Protein 2I5F (pdb70)

Structure (mmCIF, N/CA/C/O backbone):
data_2I5F
#
_entry.id   2I5F
#
_cell.length_a   32.150
_cell.length_b   47.700
_cell.length_c   64.060
_cell.angle_alpha   90.00
_cell.angle_beta   90.00
_cell.angle_gamma   90.00
#
_symmetry.space_group_name_H-M   'P 21 21 21'
#
loop_
_entity.id
_entity.type
_entity.pdbx_description
1 polymer Pleckstrin
2 non-polymer '(1R,2R,3R,4R,5S,6S)-6-HYDROXYCYCLOHEXANE-1,2,3,4,5-PENTAYL PENTAKIS[DIHYDROGEN (PHOSPHATE)]'
3 water water
#
loop_
_atom_site.group_PDB
_atom_site.id
_atom_site.type_symbol
_atom_site.label_atom_id
_atom_site.label_alt_id
_atom_site.label_comp_id
_atom_site.label_asym_id
_atom_site.label_entity_id
_atom_site.label_seq_id
_atom_site.pdbx_PDB_ins_code
_atom_site.Cartn_x
_atom_site.Cartn_y
_atom_site.Cartn_z
_atom_site.occupancy
_atom_site.B_iso_or_equiv
_atom_site.auth_seq_id
_atom_site.auth_comp_id
_atom_site.auth_asym_id
_atom_site.auth_atom_id
_atom_site.pdbx_PDB_model_num
ATOM 1 N N . PHE A 1 3 ? 2.641 -21.537 -26.525 1.00 34.36 241 PHE A N 1
ATOM 2 C CA . PHE A 1 3 ? 2.838 -20.276 -25.703 1.00 35.88 241 PHE A CA 1
ATOM 3 C C . PHE A 1 3 ? 3.518 -19.102 -26.404 1.00 38.61 241 PHE A C 1
ATOM 4 O O . PHE A 1 3 ? 3.913 -18.181 -25.731 1.00 38.42 241 PHE A O 1
ATOM 12 N N . THR A 1 4 ? 3.632 -19.130 -27.736 1.00 41.66 242 THR A N 1
ATOM 13 C CA . THR A 1 4 ? 4.388 -18.106 -28.459 1.00 43.07 242 THR A CA 1
ATOM 14 C C . THR A 1 4 ? 3.560 -17.211 -29.367 1.00 43.66 242 THR A C 1
ATOM 15 O O . THR A 1 4 ? 4.144 -16.441 -30.151 1.00 45.43 242 THR A O 1
ATOM 19 N N . GLY A 1 5 ? 2.232 -17.304 -29.297 1.00 40.68 243 GLY A N 1
ATOM 20 C CA . GLY A 1 5 ? 1.385 -16.527 -30.200 1.00 38.16 243 GLY A CA 1
ATOM 21 C C . GLY A 1 5 ? 1.367 -15.007 -30.147 1.00 36.33 243 GLY A C 1
ATOM 22 O O . GLY A 1 5 ? 2.192 -14.343 -29.493 1.00 38.55 243 GLY A O 1
ATOM 23 N N . VAL A 1 6 ? 0.441 -14.437 -30.915 1.00 31.96 244 VAL A N 1
ATOM 24 C CA . VAL A 1 6 ? 0.285 -13.004 -31.053 1.00 30.35 244 VAL A CA 1
ATOM 25 C C . VAL A 1 6 ? -0.105 -12.502 -29.691 1.00 26.38 244 VAL A C 1
ATOM 26 O O . VAL A 1 6 ? -0.814 -13.193 -28.959 1.00 24.82 244 VAL A O 1
ATOM 30 N N . ILE A 1 7 ? 0.342 -11.298 -29.373 1.00 21.89 245 ILE A N 1
ATOM 31 C CA . ILE A 1 7 ? -0.064 -10.693 -28.068 1.00 23.58 245 ILE A CA 1
ATOM 32 C C . ILE A 1 7 ? -1.353 -9.903 -28.268 1.00 22.61 245 ILE A C 1
ATOM 33 O O . ILE A 1 7 ? -1.454 -8.977 -29.148 1.00 24.89 245 ILE A O 1
ATOM 38 N N . ILE A 1 8 ? -2.384 -10.305 -27.524 1.00 18.84 246 ILE A N 1
ATOM 39 C CA . ILE A 1 8 ? -3.673 -9.677 -27.551 1.00 21.16 246 ILE A CA 1
ATOM 40 C C . ILE A 1 8 ? -3.762 -8.417 -26.735 1.00 20.62 246 ILE A C 1
ATOM 41 O O . ILE A 1 8 ? -4.421 -7.450 -27.083 1.00 21.56 246 ILE A O 1
ATOM 46 N N . LYS A 1 9 ? -3.144 -8.421 -25.590 1.00 17.16 247 LYS A N 1
ATOM 47 C CA . LYS A 1 9 ? -3.135 -7.231 -24.684 1.00 21.22 247 LYS A CA 1
ATOM 48 C C . LYS A 1 9 ? -1.911 -7.399 -23.772 1.00 17.76 247 LYS A C 1
ATOM 49 O O . LYS A 1 9 ? -1.537 -8.500 -23.384 1.00 19.13 247 LYS A O 1
ATOM 55 N N . GLN A 1 10 ? -1.319 -6.276 -23.433 1.00 18.51 248 GLN A N 1
ATOM 56 C CA . GLN A 1 10 ? -0.244 -6.243 -22.423 1.00 18.22 248 GLN A CA 1
ATOM 57 C C . GLN A 1 10 ? -0.302 -4.986 -21.630 1.00 19.37 248 GLN A C 1
ATOM 58 O O . GLN A 1 10 ? -0.744 -3.924 -22.148 1.00 21.02 248 GLN A O 1
ATOM 64 N N . GLY A 1 11 ? 0.231 -5.004 -20.416 1.00 19.82 249 GLY A N 1
ATOM 65 C CA . GLY A 1 11 ? 0.300 -3.769 -19.546 1.00 19.66 249 GLY A CA 1
ATOM 66 C C . GLY A 1 11 ? 0.524 -4.193 -18.175 1.00 18.08 249 GLY A C 1
ATOM 67 O O . GLY A 1 11 ? 0.506 -5.370 -17.808 1.00 19.64 249 GLY A O 1
ATOM 68 N N . CYS A 1 12 ? 0.815 -3.233 -17.320 1.00 19.94 250 CYS A N 1
ATOM 69 C CA . CYS A 1 12 ? 1.036 -3.503 -15.939 1.00 19.31 250 CYS A CA 1
ATOM 70 C C . CYS A 1 12 ? -0.217 -3.496 -15.116 1.00 19.38 250 CYS A C 1
ATOM 71 O O . CYS A 1 12 ? -1.148 -2.735 -15.349 1.00 20.59 250 CYS A O 1
ATOM 74 N N . LEU A 1 13 ? -0.210 -4.360 -14.107 1.00 19.89 251 LEU A N 1
ATOM 75 C CA . LEU A 1 13 ? -1.287 -4.433 -13.086 1.00 19.46 251 LEU A CA 1
ATOM 76 C C . LEU A 1 13 ? -0.666 -4.678 -11.749 1.00 19.06 251 LEU A C 1
ATOM 77 O O . LEU A 1 13 ? 0.524 -5.184 -11.711 1.00 19.73 251 LEU A O 1
ATOM 82 N N . LEU A 1 14 ? -1.305 -4.339 -10.651 1.00 20.08 252 LEU A N 1
ATOM 83 C CA . LEU A 1 14 ? -0.843 -4.833 -9.345 1.00 20.16 252 LEU A CA 1
ATOM 84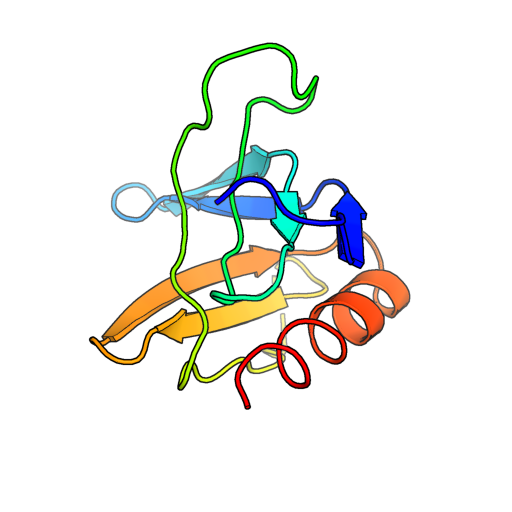 C C . LEU A 1 14 ? -1.429 -6.212 -9.066 1.00 20.13 252 LEU A C 1
ATOM 85 O O . LEU A 1 14 ? -2.591 -6.465 -9.379 1.00 20.68 252 LEU A O 1
ATOM 90 N N . LYS A 1 15 ? -0.621 -7.090 -8.509 1.00 18.78 253 LYS A N 1
ATOM 91 C CA . LYS A 1 15 ? -1.087 -8.418 -8.229 1.00 20.84 253 LYS A CA 1
ATOM 92 C C . LYS A 1 15 ? -0.868 -8.642 -6.734 1.00 17.49 253 LYS A C 1
ATOM 93 O O . LYS A 1 15 ? 0.229 -8.314 -6.184 1.00 18.34 253 LYS A O 1
ATOM 99 N N . GLN A 1 16 ? -1.806 -9.312 -6.050 1.00 16.46 254 GLN A N 1
ATOM 100 C CA . GLN A 1 16 ? -1.644 -9.615 -4.644 1.00 18.46 254 GLN A CA 1
ATOM 101 C C . GLN A 1 16 ? -0.964 -10.937 -4.489 1.00 17.44 254 GLN A C 1
ATOM 102 O O . GLN A 1 16 ? -1.301 -11.931 -5.167 1.00 20.04 254 GLN A O 1
ATOM 108 N N . GLY A 1 17 ? 0.008 -11.007 -3.581 1.00 16.99 255 GLY A N 1
ATOM 109 C CA . GLY A 1 17 ? 0.564 -12.321 -3.308 1.00 20.86 255 GLY A CA 1
ATOM 110 C C . GLY A 1 17 ? -0.341 -13.128 -2.456 1.00 23.24 255 GLY A C 1
ATOM 111 O O . GLY A 1 17 ? -1.080 -12.547 -1.592 1.00 26.15 255 GLY A O 1
ATOM 112 N N . HIS A 1 18 ? -0.055 -14.436 -2.451 1.00 22.57 256 HIS A N 1
ATOM 113 C CA . HIS A 1 18 ? -1.056 -15.323 -1.852 1.00 22.66 256 HIS A CA 1
ATOM 114 C C . HIS A 1 18 ? -1.019 -15.342 -0.269 1.00 25.04 256 HIS A C 1
ATOM 115 O O . HIS A 1 18 ? -2.064 -15.307 0.472 1.00 27.35 256 HIS A O 1
ATOM 122 N N . ARG A 1 19 ? 0.213 -15.301 0.242 1.00 20.86 257 ARG A N 1
ATOM 123 C CA . ARG A 1 19 ? 0.504 -15.704 1.626 1.00 22.74 257 ARG A CA 1
ATOM 124 C C . ARG A 1 19 ? 0.556 -14.496 2.461 1.00 17.58 257 ARG A C 1
ATOM 125 O O . ARG A 1 19 ? -0.105 -14.390 3.453 1.00 22.55 257 ARG A O 1
ATOM 133 N N . ARG A 1 20 ? 1.302 -13.471 2.012 1.00 19.96 258 ARG A N 1
ATOM 134 C CA . ARG A 1 20 ? 1.464 -12.255 2.876 1.00 20.96 258 ARG A CA 1
ATOM 135 C C . ARG A 1 20 ? 0.566 -11.114 2.423 1.00 21.87 258 ARG A C 1
ATOM 136 O O . ARG A 1 20 ? 0.427 -10.069 3.092 1.00 22.61 258 ARG A O 1
ATOM 144 N N . LYS A 1 21 ? 0.043 -11.235 1.193 1.00 20.62 259 LYS A N 1
ATOM 145 C CA . LYS A 1 21 ? -1.043 -10.311 0.750 1.00 24.87 259 LYS A CA 1
ATOM 146 C C . LYS A 1 21 ? -0.559 -8.949 0.335 1.00 23.95 259 LYS A C 1
ATOM 147 O O . LYS A 1 21 ? -1.299 -7.955 0.371 1.00 26.24 259 LYS A O 1
ATOM 153 N N . ASN A 1 22 ? 0.733 -8.871 -0.016 1.00 22.55 260 ASN A N 1
ATOM 154 C CA . ASN A 1 22 ? 1.173 -7.585 -0.493 1.00 20.17 260 ASN A CA 1
ATOM 155 C C . ASN A 1 22 ? 0.904 -7.449 -1.970 1.00 18.84 260 ASN A C 1
ATOM 156 O O . ASN A 1 22 ? 0.822 -8.415 -2.713 1.00 21.25 260 ASN A O 1
ATOM 161 N N . TRP A 1 23 ? 0.879 -6.221 -2.466 1.00 18.56 261 TRP A N 1
ATOM 162 C CA . TRP A 1 23 ? 0.605 -5.961 -3.858 1.00 20.82 261 TRP A CA 1
ATOM 163 C C . TRP A 1 23 ? 1.846 -5.533 -4.566 1.00 20.41 261 TRP A C 1
ATOM 164 O O . TRP A 1 23 ? 2.523 -4.584 -4.077 1.00 22.66 261 TRP A O 1
ATOM 175 N N . LYS A 1 24 ? 2.131 -6.057 -5.738 1.00 18.27 262 LYS A N 1
ATOM 176 C CA . LYS A 1 24 ? 3.315 -5.719 -6.499 1.00 20.01 262 LYS A CA 1
ATOM 177 C C . LYS A 1 24 ? 2.953 -5.469 -7.916 1.00 18.71 262 LYS A C 1
ATOM 178 O O . LYS A 1 24 ? 2.104 -6.162 -8.530 1.00 19.65 262 LYS A O 1
ATOM 184 N N . VAL A 1 25 ? 3.602 -4.485 -8.572 1.00 18.74 263 VAL A N 1
ATOM 185 C CA . VAL A 1 25 ? 3.362 -4.204 -9.990 1.00 19.60 263 VAL A CA 1
ATOM 186 C C . VAL A 1 25 ? 4.063 -5.306 -10.833 1.00 18.09 263 VAL A C 1
ATOM 187 O O . VAL A 1 25 ? 5.275 -5.593 -10.603 1.00 19.53 263 VAL A O 1
ATOM 191 N N . ARG A 1 26 ? 3.341 -5.940 -11.739 1.00 18.96 264 ARG A N 1
ATOM 192 C CA . ARG A 1 26 ? 3.936 -6.866 -12.694 1.00 20.08 264 ARG A CA 1
ATOM 193 C C . ARG A 1 26 ? 3.463 -6.498 -14.063 1.00 18.25 264 ARG A C 1
ATOM 194 O O . ARG A 1 26 ? 2.359 -5.861 -14.211 1.00 18.95 264 ARG A O 1
ATOM 202 N N . LYS A 1 27 ? 4.216 -6.820 -15.102 1.00 18.41 265 LYS A N 1
ATOM 203 C CA A LYS A 1 27 ? 3.736 -6.690 -16.451 0.50 18.84 265 LYS A CA 1
ATOM 204 C CA B LYS A 1 27 ? 3.771 -6.662 -16.455 0.50 19.11 265 LYS A CA 1
ATOM 205 C C . LYS A 1 27 ? 3.048 -7.934 -16.849 1.00 19.48 265 LYS A C 1
ATOM 206 O O . LYS A 1 27 ? 3.595 -9.040 -16.648 1.00 18.77 265 LYS A O 1
ATOM 217 N N . PHE A 1 28 ? 1.851 -7.850 -17.460 1.00 18.85 266 PHE A N 1
ATOM 218 C CA . PHE A 1 28 ? 1.081 -8.953 -17.892 1.00 18.95 266 PHE A CA 1
ATOM 219 C C . PHE A 1 28 ? 0.941 -8.994 -19.422 1.00 19.08 266 PHE A C 1
ATOM 220 O O . PHE A 1 28 ? 0.826 -7.902 -20.044 1.00 21.30 266 PHE A O 1
ATOM 228 N N . ILE A 1 29 ? 0.931 -10.194 -19.972 1.00 18.70 267 ILE A N 1
ATOM 229 C CA . ILE A 1 29 ? 0.786 -10.359 -21.406 1.00 19.43 267 ILE A CA 1
ATOM 230 C C . ILE A 1 29 ? -0.175 -11.464 -21.660 1.00 18.54 267 ILE A C 1
ATOM 231 O O . ILE A 1 29 ? -0.012 -12.603 -21.172 1.00 19.46 267 ILE A O 1
ATOM 236 N N . LEU A 1 30 ? -1.223 -11.178 -22.444 1.00 18.14 268 LEU A N 1
ATOM 237 C CA . LEU A 1 30 ? -2.259 -12.133 -22.760 1.00 17.62 268 LEU A CA 1
ATOM 238 C C . LEU A 1 30 ? -2.052 -12.575 -24.185 1.00 17.18 268 LEU A C 1
ATOM 239 O O . LEU A 1 30 ? -1.890 -11.826 -25.117 1.00 18.17 268 LEU A O 1
ATOM 244 N N . ARG A 1 31 ? -2.085 -13.920 -24.302 1.00 18.50 269 ARG A N 1
ATOM 245 C CA . ARG A 1 31 ? -1.967 -14.610 -25.618 1.00 19.22 269 ARG A CA 1
ATOM 246 C C . ARG A 1 31 ? -3.110 -15.628 -25.704 1.00 20.69 269 ARG A C 1
ATOM 247 O O . ARG A 1 31 ? -3.779 -15.962 -24.780 1.00 20.37 269 ARG A O 1
ATOM 255 N N . GLU A 1 32 ? -3.340 -16.076 -26.950 1.00 21.47 270 GLU A N 1
ATOM 256 C CA A GLU A 1 32 ? -4.365 -17.062 -27.295 0.50 23.80 270 GLU A CA 1
ATOM 257 C CA B GLU A 1 32 ? -4.366 -17.070 -27.304 0.50 23.66 270 GLU A CA 1
ATOM 258 C C . GLU A 1 32 ? -3.778 -18.357 -27.837 1.00 22.44 270 GLU A C 1
ATOM 259 O O . GLU A 1 32 ? -2.611 -18.414 -28.234 1.00 21.98 270 GLU A O 1
ATOM 270 N N . ASP A 1 33 ? -4.600 -19.400 -27.849 1.00 21.22 271 ASP A N 1
ATOM 271 C CA . ASP A 1 33 ? -4.222 -20.642 -28.474 1.00 25.65 271 ASP A CA 1
ATOM 272 C C . ASP A 1 33 ? -2.915 -21.235 -27.976 1.00 25.64 271 ASP A C 1
ATOM 273 O O . ASP A 1 33 ? -1.976 -21.431 -28.750 1.00 28.35 271 ASP A O 1
ATOM 278 N N . PRO A 1 34 ? -2.889 -21.677 -26.716 1.00 24.13 272 PRO A N 1
ATOM 279 C CA . PRO A 1 34 ? -3.998 -21.600 -25.810 1.00 23.37 272 PRO A CA 1
ATOM 280 C C . PRO A 1 34 ? -4.036 -20.254 -25.062 1.00 18.20 272 PRO A C 1
ATOM 281 O O . PRO A 1 34 ? -3.075 -19.510 -24.998 1.00 19.87 272 PRO A O 1
ATOM 285 N N . ALA A 1 35 ? -5.160 -20.016 -24.435 1.00 21.85 273 ALA A N 1
ATOM 286 C CA . ALA A 1 35 ? -5.386 -18.738 -23.769 1.00 20.44 273 ALA A CA 1
ATOM 287 C C . ALA A 1 35 ? -4.540 -18.731 -22.485 1.00 18.01 273 ALA A C 1
ATOM 288 O O . ALA A 1 35 ? -4.762 -19.593 -21.608 1.00 18.16 273 ALA A O 1
ATOM 290 N N . TYR A 1 36 ? -3.634 -17.770 -22.329 1.00 17.59 274 TYR A N 1
ATOM 291 C CA . TYR A 1 36 ? -2.741 -17.708 -21.124 1.00 18.35 274 TYR A CA 1
ATOM 292 C C . TYR A 1 36 ? -2.444 -16.254 -20.867 1.00 19.45 274 TYR A C 1
ATOM 293 O O . TYR A 1 36 ? -2.347 -15.433 -21.779 1.00 19.47 274 TYR A O 1
ATOM 302 N N . LEU A 1 37 ? -2.246 -16.001 -19.608 1.00 18.66 275 LEU A N 1
ATOM 303 C CA A LEU A 1 37 ? -1.813 -14.700 -19.127 0.50 19.86 275 LEU A CA 1
ATOM 304 C CA B LEU A 1 37 ? -1.849 -14.716 -19.190 0.50 20.09 275 LEU A CA 1
ATOM 305 C C . LEU A 1 37 ? -0.510 -14.929 -18.396 1.00 20.75 275 LEU A C 1
ATOM 306 O O . LEU A 1 37 ? -0.501 -15.519 -17.323 1.00 21.94 275 LEU A O 1
ATOM 315 N N . HIS A 1 38 ? 0.627 -14.452 -18.959 1.00 19.36 276 HIS A N 1
ATOM 316 C CA . HIS A 1 38 ? 1.933 -14.531 -18.326 1.00 20.06 276 HIS A CA 1
ATOM 317 C C . HIS A 1 38 ? 2.210 -13.252 -17.635 1.00 19.20 276 HIS A C 1
ATOM 318 O O . HIS A 1 38 ? 1.730 -12.168 -18.017 1.00 19.69 276 HIS A O 1
ATOM 325 N N . TYR A 1 39 ? 2.971 -13.297 -16.516 1.00 19.25 277 TYR A N 1
ATOM 326 C CA . TYR A 1 39 ? 3.336 -12.073 -15.857 1.00 18.50 277 TYR A CA 1
ATOM 327 C C . TYR A 1 39 ? 4.851 -12.110 -15.533 1.00 17.78 277 TYR A C 1
ATOM 328 O O . TYR A 1 39 ? 5.474 -13.135 -15.430 1.00 18.27 277 TYR A O 1
ATOM 337 N N . TYR A 1 40 ? 5.434 -10.883 -15.473 1.00 18.42 278 TYR A N 1
ATOM 338 C CA . TYR A 1 40 ? 6.811 -10.610 -15.451 1.00 16.36 278 TYR A CA 1
ATOM 339 C C . TYR A 1 40 ? 7.132 -9.462 -14.516 1.00 18.42 278 TYR A C 1
ATOM 340 O O . TYR A 1 40 ? 6.311 -8.609 -14.212 1.00 19.37 278 TYR A O 1
ATOM 349 N N . ASP A 1 41 ? 8.431 -9.323 -14.203 1.00 17.95 279 ASP A N 1
ATOM 350 C CA . ASP A 1 41 ? 9.027 -8.072 -13.759 1.00 17.71 279 ASP A CA 1
ATOM 351 C C . ASP A 1 41 ? 8.548 -6.934 -14.596 1.00 17.77 279 ASP A C 1
ATOM 352 O O . ASP A 1 41 ? 8.286 -7.086 -15.785 1.00 19.37 279 ASP A O 1
ATOM 357 N N . PRO A 1 42 ? 8.272 -5.715 -14.055 1.00 16.76 280 PRO A N 1
ATOM 358 C CA . PRO A 1 42 ? 7.662 -4.677 -14.837 1.00 18.08 280 PRO A CA 1
ATOM 359 C C . PRO A 1 42 ? 8.448 -4.186 -16.053 1.00 20.83 280 PRO A C 1
ATOM 360 O O . PRO A 1 42 ? 7.837 -3.474 -16.840 1.00 21.33 280 PRO A O 1
AT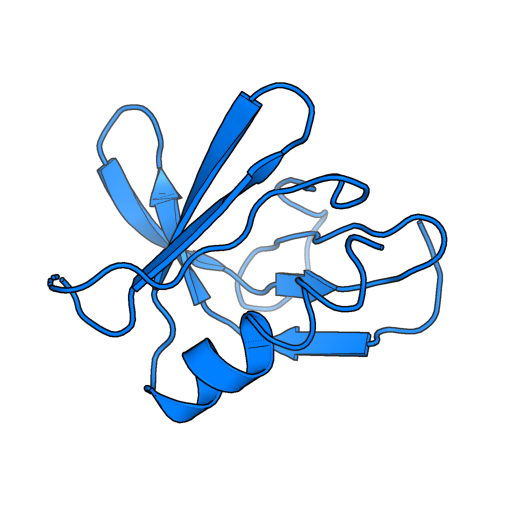OM 364 N N . ALA A 1 43 ? 9.719 -4.539 -16.192 1.00 20.29 281 ALA A N 1
ATOM 365 C CA . ALA A 1 43 ? 10.345 -4.238 -17.493 1.00 20.45 281 ALA A CA 1
ATOM 366 C C . ALA A 1 43 ? 10.047 -5.223 -18.622 1.00 21.12 281 ALA A C 1
ATOM 367 O O . ALA A 1 43 ? 10.345 -5.037 -19.800 1.00 22.65 281 ALA A O 1
ATOM 369 N N . GLY A 1 44 ? 9.473 -6.352 -18.232 1.00 19.84 282 GLY A N 1
ATOM 370 C CA . GLY A 1 44 ? 9.265 -7.446 -19.171 1.00 19.15 282 GLY A CA 1
ATOM 371 C C . GLY A 1 44 ? 10.552 -8.029 -19.705 1.00 21.52 282 GLY A C 1
ATOM 372 O O . GLY A 1 44 ? 10.555 -8.597 -20.836 1.00 22.31 282 GLY A O 1
ATOM 373 N N . ALA A 1 45 ? 11.659 -7.852 -18.954 1.00 19.89 283 ALA A N 1
ATOM 374 C CA . ALA A 1 45 ? 13.000 -8.192 -19.503 1.00 21.07 283 ALA A CA 1
ATOM 375 C C . ALA A 1 45 ? 13.474 -9.582 -19.125 1.00 22.28 283 ALA A C 1
ATOM 376 O O . ALA A 1 45 ? 14.496 -10.013 -19.668 1.00 21.89 283 ALA A O 1
ATOM 378 N N . GLU A 1 46 ? 12.911 -10.200 -18.086 1.00 18.25 284 GLU A N 1
ATOM 379 C CA . GLU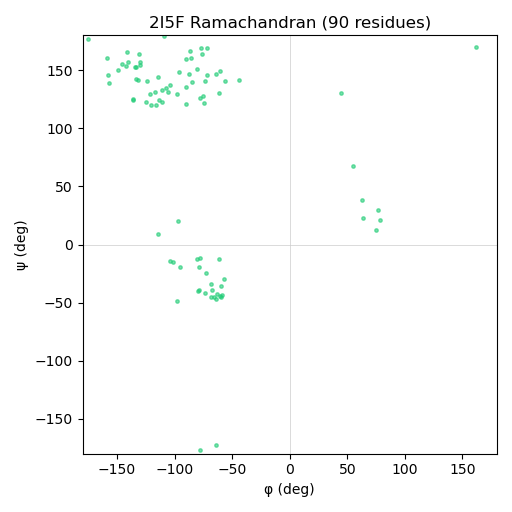 A 1 46 ? 13.404 -11.471 -17.507 1.00 18.99 284 GLU A CA 1
ATOM 380 C C . GLU A 1 46 ? 12.466 -12.603 -17.805 1.00 21.07 284 GLU A C 1
ATOM 381 O O . GLU A 1 46 ? 11.456 -12.421 -18.469 1.00 21.41 284 GLU A O 1
ATOM 387 N N . ASP A 1 47 ? 12.793 -13.810 -17.344 1.00 21.60 285 ASP A N 1
ATOM 388 C CA . ASP A 1 47 ? 11.917 -14.946 -17.579 1.00 19.99 285 ASP A CA 1
ATOM 389 C C . ASP A 1 47 ? 10.558 -14.628 -16.914 1.00 20.72 285 ASP A C 1
ATOM 390 O O . ASP A 1 47 ? 10.467 -13.959 -15.900 1.00 22.05 285 ASP A O 1
ATOM 395 N N . PRO A 1 48 ? 9.424 -15.134 -17.448 1.00 17.72 286 PRO A N 1
ATOM 396 C CA . PRO A 1 48 ? 8.159 -14.949 -16.768 1.00 17.42 286 PRO A CA 1
ATOM 397 C C . PRO A 1 48 ? 8.172 -15.469 -15.337 1.00 19.80 286 PRO A C 1
ATOM 398 O O . PRO A 1 48 ? 8.765 -16.527 -15.051 1.00 19.76 286 PRO A O 1
ATOM 402 N N . LEU A 1 49 ? 7.547 -14.766 -14.466 1.00 18.39 287 LEU A N 1
ATOM 403 C CA A LEU A 1 49 ? 7.343 -15.103 -13.056 0.50 20.23 287 LEU A CA 1
ATOM 404 C CA B LEU A 1 49 ? 7.469 -15.184 -13.020 0.50 20.55 287 LEU A CA 1
ATOM 405 C C . LEU A 1 49 ? 6.349 -16.214 -12.890 1.00 19.88 287 LEU A C 1
ATOM 406 O O . LEU A 1 49 ? 6.398 -17.012 -11.958 1.00 23.92 287 LEU A O 1
ATOM 415 N N . GLY A 1 50 ? 5.399 -16.189 -13.789 1.00 17.83 288 GLY A N 1
ATOM 416 C CA . GLY A 1 50 ? 4.308 -17.182 -13.706 1.00 19.59 288 GLY A CA 1
ATOM 417 C C . GLY A 1 50 ? 3.405 -17.036 -14.912 1.00 17.33 288 GLY A C 1
ATOM 418 O O . GLY A 1 50 ? 3.553 -16.148 -15.711 1.00 18.14 288 GLY A O 1
ATOM 419 N N . ALA A 1 51 ? 2.401 -17.919 -15.003 1.00 18.23 289 ALA A N 1
ATOM 420 C CA . ALA A 1 51 ? 1.503 -17.945 -16.089 1.00 19.28 289 ALA A CA 1
ATOM 421 C C . ALA A 1 51 ? 0.179 -18.608 -15.702 1.00 19.66 289 ALA A C 1
ATOM 422 O O . ALA A 1 51 ? 0.201 -19.527 -14.966 1.00 22.42 289 ALA A O 1
ATOM 424 N N . ILE A 1 52 ? -0.878 -18.015 -16.175 1.00 20.24 290 ILE A N 1
ATOM 425 C CA . ILE A 1 52 ? -2.252 -18.386 -15.758 1.00 21.83 290 ILE A CA 1
ATOM 426 C C . ILE A 1 52 ? -2.925 -18.921 -17.011 1.00 20.27 290 ILE A C 1
ATOM 427 O O . ILE A 1 52 ? -3.145 -18.221 -18.004 1.00 20.38 290 ILE A O 1
ATOM 432 N N . HIS A 1 53 ? -3.348 -20.192 -16.908 1.00 19.99 291 HIS A N 1
ATOM 433 C CA . HIS A 1 53 ? -4.109 -20.790 -18.042 1.00 20.06 291 HIS A CA 1
ATOM 434 C C . HIS A 1 53 ? -5.587 -20.258 -17.970 1.00 18.99 291 HIS A C 1
ATOM 435 O O . HIS A 1 53 ? -6.229 -20.379 -16.895 1.00 20.74 291 HIS A O 1
ATOM 442 N N . LEU A 1 54 ? -6.097 -19.669 -19.085 1.00 20.49 292 LEU A N 1
ATOM 443 C CA . LEU A 1 54 ? -7.368 -18.960 -18.998 1.00 19.72 292 LEU A CA 1
ATOM 444 C C . LEU A 1 54 ? -8.506 -19.691 -19.574 1.00 20.88 292 LEU A C 1
ATOM 445 O O . LEU A 1 54 ? -9.662 -19.284 -19.269 1.00 21.41 292 LEU A O 1
ATOM 450 N N . ARG A 1 55 ? -8.338 -20.738 -20.344 1.00 18.97 293 ARG A N 1
ATOM 451 C CA . ARG A 1 55 ? -9.569 -21.334 -20.901 1.00 19.56 293 ARG A CA 1
ATOM 452 C C . ARG A 1 55 ? -10.458 -21.819 -19.772 1.00 18.19 293 ARG A C 1
ATOM 453 O O . ARG A 1 55 ? -10.005 -22.553 -18.808 1.00 20.19 293 ARG A O 1
ATOM 461 N N . GLY A 1 56 ? -11.714 -21.421 -19.860 1.00 18.03 294 GLY A N 1
ATOM 462 C CA . GLY A 1 56 ? -12.661 -21.882 -18.826 1.00 22.45 294 GLY A CA 1
ATOM 463 C C . GLY A 1 56 ? -12.499 -21.173 -17.480 1.00 21.41 294 GLY A C 1
ATOM 464 O O . GLY A 1 56 ? -13.101 -21.575 -16.454 1.00 22.05 294 GLY A O 1
ATOM 465 N N . CYS A 1 57 ? -11.725 -20.065 -17.445 1.00 18.53 295 CYS A N 1
ATOM 466 C CA . CYS A 1 57 ? -11.604 -19.341 -16.153 1.00 19.55 295 CYS A CA 1
ATOM 467 C C . CYS A 1 57 ? -12.873 -18.518 -15.888 1.00 19.14 295 CYS A C 1
ATOM 468 O O . CYS A 1 57 ? -13.686 -18.320 -16.769 1.00 20.70 295 CYS A O 1
ATOM 471 N N . VAL A 1 58 ? -12.994 -17.993 -14.674 1.00 17.98 296 VAL A N 1
ATOM 472 C CA . VAL A 1 58 ? -14.013 -16.992 -14.315 1.00 19.99 296 VAL A CA 1
ATOM 473 C C . VAL A 1 58 ? -13.262 -15.726 -14.001 1.00 20.94 296 VAL A C 1
ATOM 474 O O . VAL A 1 58 ? -12.373 -15.692 -13.183 1.00 22.37 296 VAL A O 1
ATOM 478 N N . VAL A 1 59 ? -13.610 -14.653 -14.687 1.00 18.06 297 VAL A N 1
ATOM 479 C CA . VAL A 1 59 ? -13.017 -13.318 -14.381 1.00 20.10 297 VAL A CA 1
ATOM 480 C C . VAL A 1 59 ? -14.154 -12.402 -13.925 1.00 20.16 297 VAL A C 1
ATOM 481 O O . VAL A 1 59 ? -15.272 -12.426 -14.485 1.00 20.79 297 VAL A O 1
ATOM 485 N N . THR A 1 60 ? -13.945 -11.710 -12.815 1.00 18.61 298 THR A N 1
ATOM 486 C CA A THR A 1 60 ? -15.031 -10.876 -12.217 0.50 19.12 298 THR A CA 1
ATOM 487 C CA B THR A 1 60 ? -15.005 -10.919 -12.223 0.50 19.81 298 THR A CA 1
ATOM 488 C C . THR A 1 60 ? -14.457 -9.579 -11.711 1.00 18.91 298 THR A C 1
ATOM 489 O O . THR A 1 60 ? -13.381 -9.523 -11.084 1.00 19.45 298 THR A O 1
ATOM 496 N N . SER A 1 61 ? -15.214 -8.499 -11.928 1.00 18.63 299 SER A N 1
ATOM 497 C CA . SER A 1 61 ? -14.901 -7.226 -11.373 1.00 20.06 299 SER A CA 1
ATOM 498 C C . SER A 1 61 ? -15.241 -7.304 -9.894 1.00 19.09 299 SER A C 1
ATOM 499 O O . SER A 1 61 ? -16.320 -7.885 -9.575 1.00 21.24 299 SER A O 1
ATOM 502 N N . VAL A 1 62 ? -14.456 -6.721 -9.013 1.00 18.06 300 VAL A N 1
ATOM 503 C CA . VAL A 1 62 ? -14.689 -6.821 -7.534 1.00 20.66 300 VAL A CA 1
ATOM 504 C C . VAL A 1 62 ? -14.853 -5.371 -7.078 1.00 19.83 300 VAL A C 1
ATOM 505 O O . VAL A 1 62 ? -14.037 -4.490 -7.330 1.00 20.44 300 VAL A O 1
ATOM 509 N N . GLU A 1 63 ? -15.953 -5.140 -6.333 1.00 22.37 301 GLU A N 1
ATOM 510 C CA . GLU A 1 63 ? -16.116 -3.793 -5.753 1.00 24.76 301 GLU A CA 1
ATOM 511 C C . GLU A 1 63 ? -15.162 -3.511 -4.620 1.00 27.41 301 GLU A C 1
ATOM 512 O O . GLU A 1 63 ? -14.805 -4.414 -3.849 1.00 29.60 301 GLU A O 1
ATOM 518 N N . SER A 1 64 ? -14.736 -2.253 -4.511 1.00 30.42 302 SER A N 1
ATOM 519 C CA . SER A 1 64 ? -13.888 -1.789 -3.407 1.00 32.95 302 SER A CA 1
ATOM 520 C C . SER A 1 64 ? -14.730 -1.569 -2.136 1.00 34.68 302 SER A C 1
ATOM 521 O O . SER A 1 64 ? -15.977 -1.362 -2.259 1.00 36.58 302 SER A O 1
AT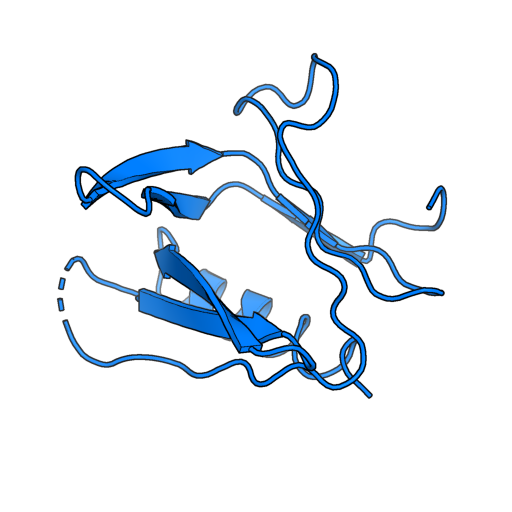OM 524 N N . GLU A 1 73 ? -7.888 0.076 -1.898 1.00 30.27 311 GLU A N 1
ATOM 525 C CA . GLU A 1 73 ? -7.688 -0.757 -3.107 1.00 31.99 311 GLU A CA 1
ATOM 526 C C . GLU A 1 73 ? -8.796 -0.455 -4.101 1.00 31.93 311 GLU A C 1
ATOM 527 O O . GLU A 1 73 ? -9.971 -0.478 -3.758 1.00 34.28 311 GLU A O 1
ATOM 533 N N . GLU A 1 74 ? -8.438 -0.201 -5.346 1.00 28.30 312 GLU A N 1
ATOM 534 C CA . GLU A 1 74 ? -9.420 0.343 -6.356 1.00 27.78 312 GLU A CA 1
ATOM 535 C C . GLU A 1 74 ? -9.256 -0.437 -7.638 1.00 21.61 312 GLU A C 1
ATOM 536 O O . GLU A 1 74 ? -8.204 -1.016 -7.889 1.00 24.03 312 GLU A O 1
ATOM 542 N N . ASN A 1 75 ? -10.303 -0.545 -8.467 1.00 19.51 313 ASN A N 1
ATOM 543 C CA . ASN A 1 75 ? -10.150 -1.133 -9.812 1.00 18.05 313 ASN A CA 1
ATOM 544 C C . ASN A 1 75 ? -9.711 -2.602 -9.711 1.00 17.76 313 ASN A C 1
ATOM 545 O O . ASN A 1 75 ? -8.898 -3.137 -10.479 1.00 18.12 313 ASN A O 1
ATOM 550 N N . LEU A 1 76 ? -10.284 -3.304 -8.707 1.00 17.20 314 LEU A N 1
ATOM 551 C CA . LEU A 1 76 ? -9.959 -4.689 -8.448 1.00 17.85 314 LEU A CA 1
ATOM 552 C C . LEU A 1 76 ? -10.702 -5.637 -9.372 1.00 17.66 314 LEU A C 1
ATOM 553 O O . LEU A 1 76 ? -11.886 -5.429 -9.670 1.00 18.07 314 LEU A O 1
ATOM 558 N N . PHE A 1 77 ? -10.094 -6.797 -9.645 1.00 18.38 315 PHE A N 1
ATOM 559 C CA . PHE A 1 77 ? -10.765 -7.903 -10.364 1.00 19.25 315 PHE A CA 1
ATOM 560 C C . PHE A 1 77 ? -10.026 -9.145 -10.042 1.00 18.27 315 PHE A C 1
ATOM 561 O O . PHE A 1 77 ? -8.909 -9.141 -9.573 1.00 18.92 315 PHE A O 1
ATOM 569 N N . GLU A 1 78 ? -10.729 -10.253 -10.267 1.00 20.24 316 GLU A N 1
ATOM 570 C CA . GLU A 1 78 ? -10.172 -11.559 -9.865 1.00 20.03 316 GLU A CA 1
ATOM 571 C C . GLU A 1 78 ? -10.338 -12.464 -11.075 1.00 19.83 316 GLU A C 1
ATOM 572 O O . GLU A 1 78 ? -11.353 -12.491 -11.736 1.00 20.73 316 GLU A O 1
ATOM 578 N N . ILE A 1 79 ? -9.279 -13.296 -11.256 1.00 19.45 317 ILE A N 1
ATOM 579 C CA . ILE A 1 79 ? -9.386 -14.456 -12.146 1.00 20.00 317 ILE A CA 1
ATOM 580 C C . ILE A 1 79 ? -9.334 -15.696 -11.265 1.00 19.42 317 ILE A C 1
ATOM 581 O O . ILE A 1 79 ? -8.454 -15.866 -10.412 1.00 20.77 317 ILE A O 1
ATOM 586 N N . ILE A 1 80 ? -10.284 -16.628 -11.525 1.00 18.89 318 ILE A N 1
ATOM 587 C CA . ILE A 1 80 ? -10.216 -17.969 -10.900 1.00 19.96 318 ILE A CA 1
ATOM 588 C C . ILE A 1 80 ? -10.140 -18.918 -12.092 1.00 18.65 318 ILE A C 1
ATOM 589 O O . ILE A 1 80 ? -11.022 -18.977 -12.948 1.00 19.46 318 ILE A O 1
ATOM 594 N N . THR A 1 81 ? -9.013 -19.694 -12.117 1.00 19.54 319 THR A N 1
ATOM 595 C CA . THR A 1 81 ? -8.813 -20.589 -13.238 1.00 19.34 319 THR A CA 1
ATOM 596 C C . THR A 1 81 ? -9.793 -21.755 -13.135 1.00 18.55 319 THR A C 1
ATOM 597 O O . THR A 1 81 ? -10.471 -21.981 -12.105 1.00 18.44 319 THR A O 1
ATOM 601 N N . ALA A 1 82 ? -9.869 -22.513 -14.172 1.00 18.93 320 ALA A N 1
ATOM 602 C CA . ALA A 1 82 ? -10.756 -23.725 -14.180 1.00 18.34 320 ALA A CA 1
ATOM 603 C C . ALA A 1 82 ? -10.442 -24.681 -13.096 1.00 17.57 320 ALA A C 1
ATOM 604 O O . ALA A 1 82 ? -11.375 -25.352 -12.634 1.00 18.01 320 ALA A O 1
ATOM 606 N N . ASP A 1 83 ? -9.164 -24.721 -12.682 1.00 17.99 321 ASP A N 1
ATOM 607 C CA . ASP A 1 83 ? -8.870 -25.578 -11.559 1.00 19.08 321 ASP A CA 1
ATOM 608 C C . ASP A 1 83 ? -8.824 -24.895 -10.220 1.00 21.65 321 ASP A C 1
ATOM 609 O O . ASP A 1 83 ? -8.181 -25.339 -9.266 1.00 21.19 321 ASP A O 1
ATOM 614 N N . GLU A 1 84 ? -9.453 -23.721 -10.180 1.00 19.02 322 GLU A N 1
ATOM 615 C CA . GLU A 1 84 ? -9.688 -23.046 -8.867 1.00 21.26 322 GLU A CA 1
ATOM 616 C C . GLU A 1 84 ? -8.543 -22.370 -8.248 1.00 20.41 322 GLU A C 1
ATOM 617 O O . GLU A 1 84 ? -8.492 -22.223 -7.041 1.00 22.03 322 GLU A O 1
ATOM 623 N N . VAL A 1 85 ? -7.641 -21.879 -9.089 1.00 19.66 323 VAL A N 1
ATOM 624 C CA . VAL A 1 85 ? -6.504 -21.046 -8.53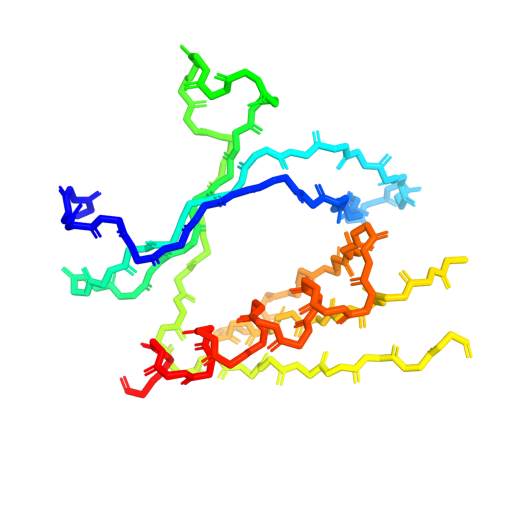8 1.00 20.83 323 VAL A CA 1
ATOM 625 C C . VAL A 1 85 ? -6.899 -19.566 -8.721 1.00 19.33 323 VAL A C 1
ATOM 626 O O . VAL A 1 85 ? -7.312 -19.192 -9.803 1.00 19.75 323 VAL A O 1
ATOM 630 N N . HIS A 1 86 ? -6.779 -18.775 -7.612 1.00 19.59 324 HIS A N 1
ATOM 631 C CA . HIS A 1 86 ? -7.249 -17.363 -7.638 1.00 20.66 324 HIS A CA 1
ATOM 632 C C . HIS A 1 86 ? -6.092 -16.414 -7.754 1.00 18.93 324 HIS A C 1
ATOM 633 O O . HIS A 1 86 ? -5.059 -16.569 -7.123 1.00 19.69 324 HIS A O 1
ATOM 640 N N . TYR A 1 87 ? -6.329 -15.439 -8.602 1.00 20.48 325 TYR A N 1
ATOM 641 C CA . TYR A 1 87 ? -5.415 -14.317 -8.828 1.00 19.67 325 TYR A CA 1
ATOM 642 C C . TYR A 1 87 ? -6.186 -13.006 -8.610 1.00 20.15 325 TYR A C 1
ATOM 643 O O . TYR A 1 87 ? -7.172 -12.737 -9.323 1.00 21.08 325 TYR A O 1
ATOM 652 N N . PHE A 1 88 ? -5.703 -12.184 -7.697 1.00 20.41 326 PHE A N 1
ATOM 653 C CA . PHE A 1 88 ? -6.412 -10.924 -7.312 1.00 18.71 326 PHE A CA 1
ATOM 654 C C . PHE A 1 88 ? -5.526 -9.820 -7.835 1.00 19.16 326 PHE A C 1
ATOM 655 O O . PHE A 1 88 ? -4.355 -9.713 -7.531 1.00 19.05 326 PHE A O 1
ATOM 663 N N . LEU A 1 89 ? -6.192 -9.005 -8.681 1.00 20.12 327 LEU A N 1
ATOM 664 C CA . LEU A 1 89 ? -5.459 -7.976 -9.489 1.00 21.07 327 LEU A CA 1
ATOM 665 C C . LEU A 1 89 ? -6.108 -6.657 -9.344 1.00 19.28 327 LEU A C 1
ATOM 666 O O . LEU A 1 89 ? -7.276 -6.498 -8.992 1.00 19.67 327 LEU A O 1
ATOM 671 N N . GLN A 1 90 ? -5.309 -5.624 -9.604 1.00 20.01 328 GLN A N 1
ATOM 672 C CA . GLN A 1 90 ? -5.776 -4.229 -9.476 1.00 20.76 328 GLN A CA 1
ATOM 673 C C . GLN A 1 90 ? -5.251 -3.507 -10.721 1.00 19.89 328 GLN A C 1
ATOM 674 O O . GLN A 1 90 ? -4.064 -3.458 -10.980 1.00 19.22 328 GLN A O 1
ATOM 680 N N . ALA A 1 91 ? -6.157 -2.880 -11.487 1.00 20.67 329 ALA A N 1
ATOM 681 C CA . ALA A 1 91 ? -5.692 -2.009 -12.603 1.00 19.73 329 ALA A CA 1
ATOM 682 C C . ALA A 1 91 ? -5.510 -0.586 -12.126 1.00 18.76 329 ALA A C 1
ATOM 683 O O . ALA A 1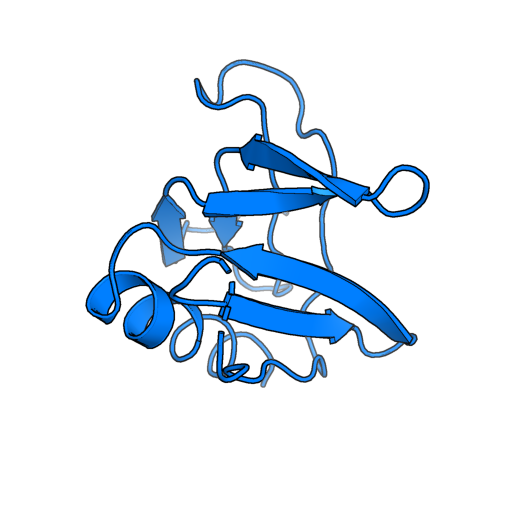 91 ? -6.042 -0.192 -11.069 1.00 20.84 329 ALA A O 1
ATOM 685 N N . ALA A 1 92 ? -4.715 0.184 -12.869 1.00 18.46 330 ALA A N 1
ATOM 686 C CA . ALA A 1 92 ? -4.402 1.551 -12.422 1.00 20.31 330 ALA A CA 1
ATOM 687 C C . ALA A 1 92 ? -5.587 2.524 -12.729 1.00 18.88 330 ALA A C 1
ATOM 688 O O . ALA A 1 92 ? -5.559 3.621 -12.240 1.00 18.22 330 ALA A O 1
ATOM 690 N N . THR A 1 93 ? -6.482 2.128 -13.650 1.00 17.97 331 THR A N 1
ATOM 691 C CA . THR A 1 93 ? -7.616 2.994 -14.003 1.00 18.04 331 THR A CA 1
ATOM 692 C C . THR A 1 93 ? -8.820 2.155 -14.226 1.00 18.17 331 THR A C 1
ATOM 693 O O . THR A 1 93 ? -8.734 0.922 -14.527 1.00 18.50 331 THR A O 1
ATOM 697 N N . PRO A 1 94 ? -10.048 2.680 -14.030 1.00 18.24 332 PRO A N 1
ATOM 698 C CA . PRO A 1 94 ? -11.259 1.874 -14.315 1.00 18.41 332 PRO A CA 1
ATOM 699 C C . PRO A 1 94 ? -11.309 1.444 -15.730 1.00 18.25 332 PRO A C 1
ATOM 700 O O . PRO A 1 94 ? -11.745 0.276 -15.983 1.00 19.94 332 PRO A O 1
ATOM 704 N N . LYS A 1 95 ? -10.867 2.207 -16.700 1.00 18.40 333 LYS A N 1
ATOM 705 C CA . LYS A 1 95 ? -10.922 1.803 -18.135 1.00 18.94 333 LYS A CA 1
ATOM 706 C C . LYS A 1 95 ? -10.066 0.602 -18.294 1.00 19.05 333 LYS A C 1
ATOM 707 O O . LYS A 1 95 ? -10.413 -0.354 -18.998 1.00 19.95 333 LYS A O 1
ATOM 713 N N . GLU A 1 96 ? -8.846 0.552 -17.677 1.00 17.76 334 GLU A N 1
ATOM 714 C CA . GLU A 1 96 ? -7.969 -0.603 -17.859 1.00 20.12 334 GLU A CA 1
ATOM 715 C C . GLU A 1 96 ? -8.553 -1.791 -17.213 1.00 18.57 334 GLU A C 1
ATOM 716 O O . GLU A 1 96 ? -8.431 -2.900 -17.791 1.00 20.22 334 GLU A O 1
ATOM 722 N N . ARG A 1 97 ? -9.283 -1.724 -16.070 1.00 18.50 335 ARG A N 1
ATOM 723 C CA . ARG A 1 97 ? -9.939 -2.925 -15.565 1.00 19.76 335 ARG A CA 1
ATOM 724 C C . ARG A 1 97 ? -10.972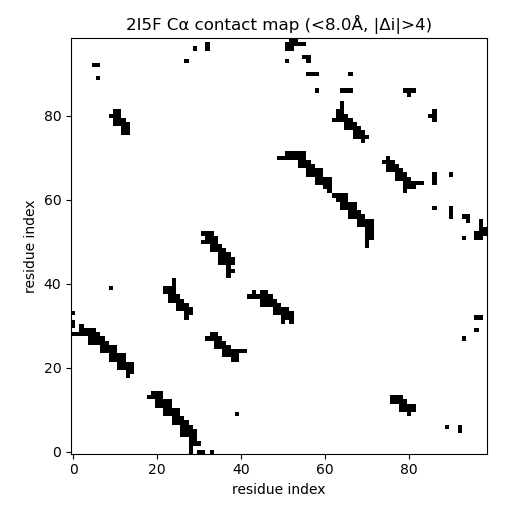 -3.347 -16.588 1.00 19.84 335 ARG A C 1
ATOM 725 O O . ARG A 1 97 ? -11.055 -4.598 -16.878 1.00 20.15 335 ARG A O 1
ATOM 733 N N . THR A 1 98 ? -11.802 -2.477 -17.126 1.00 19.11 336 THR A N 1
ATOM 734 C CA . THR A 1 98 ? -12.868 -2.881 -18.025 1.00 20.25 336 THR A CA 1
ATOM 735 C C . THR A 1 98 ? -12.195 -3.551 -19.234 1.00 19.82 336 THR A C 1
ATOM 736 O O . THR A 1 98 ? -12.707 -4.624 -19.717 1.00 19.99 336 THR A O 1
ATOM 740 N N . GLU A 1 99 ? -11.119 -3.009 -19.791 1.00 19.81 337 GLU A N 1
ATOM 741 C CA . GLU A 1 99 ? -10.490 -3.576 -20.989 1.00 20.91 337 GLU A CA 1
ATOM 742 C C . GLU A 1 99 ? -9.877 -4.921 -20.669 1.00 19.90 337 GLU A C 1
ATOM 743 O O . GLU A 1 99 ? -9.962 -5.878 -21.456 1.00 20.06 337 GLU A O 1
ATOM 749 N N . TRP A 1 100 ? -9.260 -5.102 -19.502 1.00 19.07 338 TRP A N 1
ATOM 750 C CA . TRP A 1 100 ? -8.641 -6.415 -19.177 1.00 20.98 338 TRP A CA 1
ATOM 751 C C . TRP A 1 100 ? -9.733 -7.408 -19.008 1.00 19.84 338 TRP A C 1
ATOM 752 O O . TRP A 1 100 ? -9.600 -8.605 -19.413 1.00 20.30 338 TRP A O 1
ATOM 763 N N . ILE A 1 101 ? -10.844 -7.140 -18.294 1.00 19.83 339 ILE A N 1
ATOM 764 C CA . ILE A 1 101 ? -11.906 -8.115 -18.115 1.00 20.66 339 ILE A CA 1
ATOM 765 C C . ILE A 1 101 ? -12.456 -8.527 -19.438 1.00 20.00 339 ILE A C 1
ATOM 766 O O . ILE A 1 101 ? -12.644 -9.748 -19.681 1.00 19.94 339 ILE A O 1
ATOM 771 N N . LYS A 1 102 ? -12.702 -7.605 -20.371 1.00 19.86 340 LYS A N 1
ATOM 772 C CA A LYS A 1 102 ? -13.293 -7.962 -21.668 0.50 20.00 340 LYS A CA 1
ATOM 773 C CA B LYS A 1 102 ? -13.275 -7.951 -21.683 0.50 20.97 340 LYS A CA 1
ATOM 774 C C . LYS A 1 102 ? -12.306 -8.871 -22.432 1.00 20.83 340 LYS A C 1
ATOM 775 O O . LYS A 1 102 ? -12.699 -9.849 -23.015 1.00 19.47 340 LYS A O 1
ATOM 786 N N . ALA A 1 103 ? -11.005 -8.578 -22.343 1.00 19.42 341 ALA A N 1
ATOM 787 C CA . ALA A 1 103 ? -10.074 -9.377 -23.157 1.00 20.27 341 ALA A CA 1
ATOM 788 C C . ALA A 1 103 ? -9.946 -10.770 -22.529 1.00 19.39 341 ALA A C 1
ATOM 789 O O . ALA A 1 103 ? -9.820 -11.735 -23.281 1.00 18.51 341 ALA A O 1
ATOM 791 N N . ILE A 1 104 ? -9.855 -10.877 -21.189 1.00 17.91 342 ILE A N 1
ATOM 792 C CA . ILE A 1 104 ? -9.728 -12.195 -20.568 1.00 18.81 342 ILE A CA 1
ATOM 793 C C . ILE A 1 104 ? -11.044 -12.941 -20.844 1.00 17.63 342 ILE A C 1
ATOM 794 O O . ILE A 1 104 ? -10.970 -14.150 -21.074 1.00 18.63 342 ILE A O 1
ATOM 799 N N . GLN A 1 105 ? -12.223 -12.349 -20.691 1.00 18.65 343 GLN A N 1
ATOM 800 C CA . GLN A 1 105 ? -13.516 -13.079 -20.860 1.00 18.17 343 GLN A CA 1
ATOM 801 C C . GLN A 1 105 ? -13.520 -13.599 -22.291 1.00 17.89 343 GLN A C 1
ATOM 802 O O . GLN A 1 105 ? -13.868 -14.767 -22.513 1.00 17.41 343 GLN A O 1
ATOM 808 N N . MET A 1 106 ? -13.137 -12.785 -23.307 1.00 18.86 344 MET A N 1
ATOM 809 C CA A MET A 1 106 ? -13.156 -13.300 -24.698 0.50 20.11 344 MET A CA 1
ATOM 810 C CA B MET A 1 106 ? -13.054 -13.227 -24.727 0.50 18.98 344 MET A CA 1
ATOM 811 C C . MET A 1 106 ? -12.136 -14.423 -24.918 1.00 17.75 344 MET A C 1
ATOM 812 O O . MET A 1 106 ? -12.456 -15.413 -25.622 1.00 18.76 344 MET A O 1
ATOM 821 N N . ALA A 1 107 ? -10.961 -14.342 -24.246 1.00 19.63 345 ALA A N 1
ATOM 822 C CA . ALA A 1 107 ? -9.926 -15.378 -24.423 1.00 20.94 345 ALA A CA 1
ATOM 823 C C . ALA A 1 107 ? -10.336 -16.648 -23.742 1.00 20.99 345 ALA A C 1
ATOM 824 O O . ALA A 1 107 ? -9.886 -17.757 -24.211 1.00 23.30 345 ALA A O 1
ATOM 826 N N . SER A 1 108 ? -11.184 -16.570 -22.735 1.00 20.72 346 SER A N 1
ATOM 827 C CA . SER A 1 108 ? -11.521 -17.686 -21.801 1.00 22.97 346 SER A CA 1
ATOM 828 C C . SER A 1 108 ? -12.512 -18.659 -22.467 1.00 21.74 346 SER A C 1
ATOM 829 O O . SER A 1 108 ? -12.697 -19.847 -22.035 1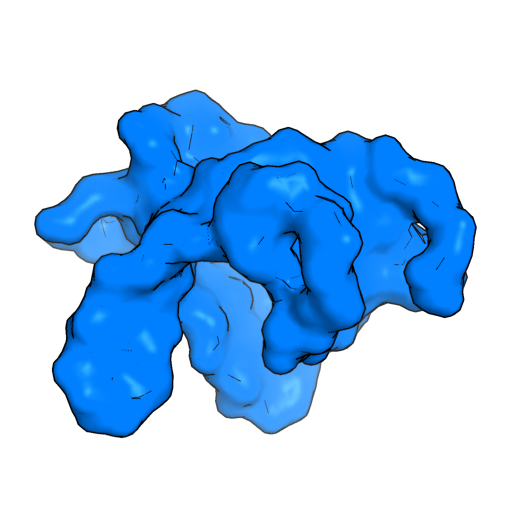.00 17.73 346 SER A O 1
ATOM 832 N N . ARG A 1 109 ? -13.061 -18.224 -23.606 1.00 26.03 347 ARG A N 1
ATOM 833 C CA . ARG A 1 109 ? -14.075 -19.028 -24.368 1.00 29.27 347 ARG A CA 1
ATOM 834 C C . ARG A 1 109 ? -13.499 -20.152 -25.167 1.00 30.53 347 ARG A C 1
ATOM 835 O O . ARG A 1 109 ? -12.300 -20.384 -25.338 1.00 32.48 347 ARG A O 1
#

Organism: Homo sapiens (NCBI:txid9606)

InterPro domains:
  IPR000591 DEP domain [PF00610] (140-219)
  IPR000591 DEP domain [PS50186] (136-221)
  IPR000591 DEP domain [SM00049] (136-221)
  IPR001849 Pleckstrin homology domain [PF00169] (6-101)
  IPR001849 Pleckstrin homology domain [PF00169] (246-347)
  IPR001849 Pleckstrin homology domain [PS50003] (4-101)
  IPR001849 Pleckstrin homology domain [PS50003] (244-347)
  IPR001849 Pleckstrin homology domain [SM00233] (5-103)
  IPR001849 Pleckstrin homology domain [SM00233] (245-349)
  IPR011993 PH-like domain superfamily [G3DSA:2.30.29.30] (1-111)
  IPR011993 PH-like domain superfamily [G3DSA:2.30.29.30] (228-350)
  IPR036388 Winged helix-like DNA-binding domain superfamily [G3DSA:1.10.10.10] (121-225)
  IPR036390 Winged helix DNA-binding domain superfamily [SSF46785] (116-227)
  IPR037370 Pleckstrin [PTHR12092] (2-349)
  IPR037371 Pleckstrin, DEP domain [cd04445] (125-223)

Solvent-accessible surface area: 6174 Å² total; per-residue (Å²): 142,136,38,112,68,76,45,96,26,57,5,54,28,31,24,108,224,206,128,89,57,119,67,31,40,0,10,0,38,80,140,60,8,42,0,20,25,20,19,71,81,26,83,122,122,69,97,20,42,2,67,0,156,46,12,87,14,64,66,41,167,105,127,122,17,10,0,37,0,43,11,66,112,137,62,86,27,55,0,23,3,88,52,87,147,65,50,88,66,4,37,122,18,0,66,112,11,10,187

GO terms:
  GO:0005576 extracellular region (C, TAS)
  GO:0005829 cytosol (C, TAS)
  GO:0005515 protein binding (F, IPI)
  GO:0002244 hematopoietic progenitor cell differentiation (P, IEP)
  GO:0002576 platelet degranulation (P, IDA)
  GO:0005080 protein kinase C binding (F, IDA)
  GO:0032587 ruffle membrane (C, IDA)
  GO:0005737 cytoplasm (C, IDA)
  GO:0043647 inositol phosphate metabolic process (P, IDA)
  GO:0045744 negative regulation of G protein-coupled receptor signaling pathway (P, IDA)
  GO:0010920 negative regulation of inositol phosphate biosynthetic process (P, IDA)
  GO:0042803 protein homodimerization activity (F, IDA)
  GO:0043325 phosphatidylinositol-3,4-bisphosphate binding (F, IDA)
  GO:0030030 cell projection organization (P, IDA)
  GO:0030036 actin cytoskeleton organization (P, IDA)
  GO:0030836 positive regulation of actin filament depolymerization (P, IDA)
  GO:0030845 phospholipase C-inhibiting G protein-coupled receptor signaling pathway (P, IDA)
  GO:0030866 cortical actin cytoskeleton organization (P, IDA)
  GO:0031529 ruffle organization (P, IDA)
  GO:0032233 positive regulation of actin filament bundle assembly (P, IDA)

B-factor: mean 23.25, std 6.81, range [7.26, 62.7]

Nearest PDB structures (foldseek):
  2i5f-assembly1_A  TM=1.010E+00  e=5.638E-18  Homo sapiens
  2i5c-assembly3_C  TM=9.817E-01  e=3.920E-15  Homo sapiens
  1zm0-assembly2_B  TM=9.607E-01  e=8.358E-15  Homo sapiens
  2d9x-assembly1_A  TM=8.560E-01  e=3.057E-07  Homo sapiens
  5jjd-assembly1_A  TM=8.544E-01  e=1.467E-06  Homo sapiens

Sequence (99 aa):
FTGVIIKQGCLLKQGHRRKNWKVRKKFILREEDPAYLLHYYDPAGAEDPLLGAIHLRGCVVTTSVESEENLFEIITADEVHYFLQAATPKERTEWIKKAIQMMASR

Radius of gyration: 12.36 Å; Cα contacts (8 Å, |Δi|>4): 238; chains: 1; bounding box: 30×29×34 Å

Secondary structure (DSSP, 8-state):
----EEEEEEEEEE-TTT--EEEEEEEEETTTTEEEEE-TTS-SS-SEEEE-TT-EEEEE----SEEEEE-TT--EEEEE-SSHHHHHHHHHHHHHHH-

Foldseek 3Di:
DDDDWPDKDWWWWFDDPPGDTDIWIWTFDPPPTKIFTHHNVPPDDTPDMARQAQWDKAADDDCAQWIWIQHPVGDIIIIHHPDVVVSVVVSVVSVVNND

CATH classification: 2.30.29.30